Protein AF-A0A7K2LST7-F1 (afdb_monomer_lite)

Foldseek 3Di:
DDDDDDPDPDPPPDDDDDDADQLDQPPAPVVCPPVDHSNRRSVVSVVVVVVVVVVVD

Radius of gyration: 20.21 Å; chains: 1; bounding box: 27×14×67 Å

Secondary structure (DSSP, 8-state):
-PPPPPP-PPPP------------TTTSSGGGTTTS-HHHHHHHHHHHHHHHHHHT-

Sequence (57 aa):
MSAPSPPMSAPPLATVLVIAKEPVPGRVKTRLTPPYTPREAAALAEAALADTLHTVR

Structure (mmCIF, N/CA/C/O backbone):
data_AF-A0A7K2LST7-F1
#
_entry.id   AF-A0A7K2LST7-F1
#
loop_
_atom_site.group_PDB
_atom_site.id
_atom_site.type_symbol
_atom_site.label_atom_id
_atom_site.label_alt_id
_atom_site.label_comp_id
_atom_site.label_asym_id
_atom_site.label_entity_id
_atom_site.label_seq_id
_atom_site.pdbx_PDB_ins_code
_atom_site.Cartn_x
_atom_site.Cartn_y
_atom_site.Cartn_z
_atom_site.occupancy
_atom_site.B_iso_or_equiv
_atom_site.auth_seq_id
_atom_site.auth_comp_id
_atom_site.auth_asym_id
_atom_site.auth_atom_id
_atom_site.pdbx_PDB_model_num
ATOM 1 N N . MET A 1 1 ? 1.199 9.174 54.155 1.00 63.91 1 MET A N 1
ATOM 2 C CA . MET A 1 1 ? 0.187 8.358 53.451 1.00 63.91 1 MET A CA 1
ATOM 3 C C . MET A 1 1 ? 0.093 8.865 52.025 1.00 63.91 1 MET A C 1
ATOM 5 O O . MET A 1 1 ? -0.413 9.960 51.826 1.00 63.91 1 MET A O 1
ATOM 9 N N . SER A 1 2 ? 0.662 8.140 51.061 1.00 66.38 2 SER A N 1
ATOM 10 C CA . SER A 1 2 ? 0.538 8.491 49.641 1.00 66.38 2 SER A CA 1
ATOM 11 C C . SER A 1 2 ? -0.876 8.173 49.170 1.00 66.38 2 SER A C 1
ATOM 13 O O . SER A 1 2 ? -1.368 7.072 49.411 1.00 66.38 2 SER A O 1
ATOM 15 N N . ALA A 1 3 ? -1.536 9.144 48.542 1.00 69.19 3 ALA A N 1
ATOM 16 C CA . ALA A 1 3 ? -2.821 8.919 47.893 1.00 69.19 3 ALA A CA 1
ATOM 17 C C . ALA A 1 3 ? -2.656 7.905 46.741 1.00 69.19 3 ALA A C 1
ATOM 19 O O . ALA A 1 3 ? -1.609 7.910 46.084 1.00 69.19 3 ALA A O 1
ATOM 20 N N . PRO A 1 4 ? -3.651 7.038 46.487 1.00 75.88 4 PRO A N 1
ATOM 21 C CA . PRO A 1 4 ? -3.615 6.141 45.342 1.00 75.88 4 PRO A CA 1
ATOM 22 C C . PRO A 1 4 ? -3.610 6.958 44.045 1.00 75.88 4 PRO A C 1
ATOM 24 O O . PRO A 1 4 ? -4.372 7.915 43.896 1.00 75.88 4 PRO A O 1
ATOM 27 N N . SER A 1 5 ? -2.734 6.588 43.111 1.00 69.75 5 SER A N 1
ATOM 28 C CA . SER A 1 5 ? -2.728 7.144 41.757 1.00 69.75 5 SER A CA 1
ATOM 29 C C . SER A 1 5 ? -4.087 6.891 41.091 1.00 69.75 5 SER A C 1
ATOM 31 O O . SER A 1 5 ? -4.647 5.805 41.274 1.00 69.75 5 SER A O 1
ATOM 33 N N . PRO A 1 6 ? -4.641 7.856 40.332 1.00 74.12 6 PRO A N 1
ATOM 34 C CA . PRO A 1 6 ? -5.897 7.634 39.631 1.00 74.12 6 PRO A CA 1
ATOM 35 C C . PRO A 1 6 ? -5.742 6.462 38.649 1.00 74.12 6 PRO A C 1
ATOM 37 O O . PRO A 1 6 ? -4.667 6.308 38.056 1.00 74.12 6 PRO A O 1
ATOM 40 N N . PRO A 1 7 ? -6.787 5.636 38.456 1.00 72.94 7 PRO A N 1
ATOM 41 C CA . PRO A 1 7 ? -6.763 4.626 37.411 1.00 72.94 7 PRO A CA 1
ATOM 42 C C . PRO A 1 7 ? -6.536 5.337 36.075 1.00 72.94 7 PRO A C 1
ATOM 44 O O . PRO A 1 7 ? -7.205 6.329 35.775 1.00 72.94 7 PRO A O 1
ATOM 47 N N .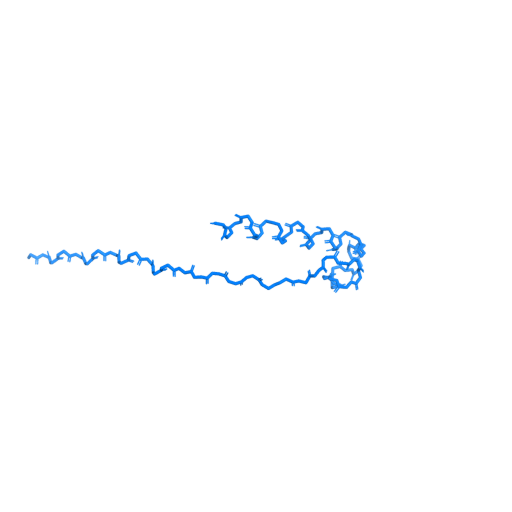 MET A 1 8 ? -5.573 4.859 35.284 1.00 68.44 8 MET A N 1
ATOM 48 C CA . MET A 1 8 ? -5.406 5.319 33.908 1.00 68.44 8 MET A CA 1
ATOM 49 C C . MET A 1 8 ? -6.744 5.128 33.190 1.00 68.44 8 MET A C 1
ATOM 51 O O . MET A 1 8 ? -7.182 3.995 32.994 1.00 68.44 8 MET A O 1
ATOM 55 N N . SER A 1 9 ? -7.416 6.232 32.852 1.00 73.50 9 SER A N 1
ATOM 56 C CA . SER A 1 9 ? -8.647 6.188 32.068 1.00 73.50 9 SER A CA 1
ATOM 57 C C . SER A 1 9 ? -8.355 5.432 30.780 1.00 73.50 9 SER A C 1
ATOM 59 O O . SER A 1 9 ? -7.406 5.773 30.070 1.00 73.50 9 SER A O 1
ATOM 61 N N . ALA A 1 10 ? -9.161 4.412 30.484 1.00 70.38 10 ALA A N 1
ATOM 62 C CA . ALA A 1 10 ? -9.123 3.753 29.189 1.00 70.38 10 ALA A CA 1
ATOM 63 C C . ALA A 1 10 ? -9.220 4.832 28.093 1.00 70.38 10 ALA A C 1
ATOM 65 O O . ALA A 1 10 ? -9.994 5.788 28.260 1.00 70.38 10 ALA A O 1
ATOM 66 N N . PRO A 1 11 ? -8.419 4.736 27.016 1.00 70.31 11 PRO A N 1
ATOM 67 C CA . PRO A 1 11 ? -8.529 5.683 25.922 1.00 70.31 11 PRO A CA 1
ATOM 68 C C . PRO A 1 11 ? -9.974 5.656 25.402 1.00 70.31 11 PRO A C 1
ATOM 70 O O . PRO A 1 11 ? -10.580 4.581 25.348 1.00 70.31 11 PRO A O 1
ATOM 73 N N . PRO A 1 12 ? -10.557 6.817 25.058 1.00 73.81 12 PRO A N 1
ATOM 74 C CA . PRO A 1 12 ? -11.886 6.848 24.468 1.00 73.81 12 PRO A CA 1
ATOM 75 C C . PRO A 1 12 ? -11.905 5.968 23.215 1.00 73.81 12 PRO A C 1
ATOM 77 O O . PRO A 1 12 ? -10.889 5.850 22.525 1.00 73.81 12 PRO A O 1
ATOM 80 N N . LEU A 1 13 ? -13.057 5.359 22.921 1.00 81.44 13 LEU A N 1
ATOM 81 C CA . LEU A 1 13 ? -13.254 4.600 21.686 1.00 81.44 13 LEU A CA 1
ATOM 82 C C . LEU A 1 13 ? -12.875 5.495 20.496 1.00 81.44 13 LEU A C 1
ATOM 84 O O . LEU A 1 13 ? -13.546 6.488 20.212 1.00 81.44 13 LEU A O 1
ATOM 88 N N . ALA A 1 14 ? -11.755 5.178 19.849 1.00 86.12 14 ALA A N 1
ATOM 89 C CA . ALA A 1 14 ? -11.199 5.975 18.768 1.00 86.12 14 ALA A CA 1
ATOM 90 C C . ALA A 1 14 ? -11.756 5.485 17.429 1.00 86.12 14 ALA A C 1
ATOM 92 O O . ALA A 1 14 ? -11.727 4.294 17.132 1.00 86.12 14 ALA A O 1
ATOM 93 N N . THR A 1 15 ? -12.254 6.408 16.605 1.00 92.81 15 THR A N 1
ATOM 94 C CA . THR A 1 15 ? -12.633 6.108 15.218 1.00 92.81 15 THR A CA 1
ATOM 95 C C . THR A 1 15 ? -11.445 6.387 14.304 1.00 92.81 15 THR A C 1
ATOM 97 O O . THR A 1 15 ? -10.902 7.491 14.324 1.00 92.81 15 THR A O 1
ATOM 100 N N . VAL A 1 16 ? -11.054 5.405 13.490 1.00 94.06 16 VAL A N 1
ATOM 101 C CA . VAL A 1 16 ? -9.948 5.528 12.528 1.00 94.06 16 VAL A CA 1
ATOM 102 C C . VAL A 1 16 ? -10.507 5.667 11.112 1.00 94.06 16 VAL A C 1
ATOM 104 O O . VAL A 1 16 ? -11.281 4.827 10.661 1.00 94.06 16 VAL A O 1
ATOM 107 N N . LEU A 1 17 ? -10.096 6.717 10.393 1.00 96.44 17 LEU A N 1
ATOM 108 C CA . LEU A 1 17 ? -10.396 6.910 8.971 1.00 96.44 17 LEU A CA 1
ATOM 109 C C . LEU A 1 17 ? -9.143 6.634 8.132 1.00 96.44 17 LEU A C 1
ATOM 111 O O . LEU A 1 17 ? -8.138 7.329 8.270 1.00 96.44 17 LEU A O 1
ATOM 115 N N . VAL A 1 18 ? -9.222 5.661 7.222 1.00 96.88 18 VAL A N 1
ATOM 116 C CA . VAL A 1 18 ? -8.155 5.354 6.258 1.00 96.88 18 VAL A CA 1
ATOM 117 C C . VAL A 1 18 ? -8.529 5.924 4.892 1.00 96.88 18 VAL A C 1
ATOM 119 O O . VAL A 1 18 ? -9.511 5.505 4.283 1.00 96.88 18 VAL A O 1
ATOM 122 N N . ILE A 1 19 ? -7.735 6.873 4.392 1.00 97.25 19 ILE A N 1
ATOM 123 C CA . ILE A 1 19 ? -7.887 7.431 3.042 1.00 97.25 19 ILE A CA 1
ATOM 124 C C . ILE A 1 19 ? -6.879 6.750 2.120 1.00 97.25 19 ILE A C 1
ATOM 126 O O . ILE A 1 19 ? -5.671 6.817 2.349 1.00 97.25 19 ILE A O 1
ATOM 130 N N . ALA A 1 20 ? -7.373 6.127 1.053 1.00 97.06 20 ALA A N 1
ATOM 131 C CA . ALA A 1 20 ? -6.553 5.408 0.087 1.00 97.06 20 ALA A CA 1
ATOM 132 C C . ALA A 1 20 ? -6.918 5.777 -1.356 1.00 97.06 20 ALA A C 1
ATOM 134 O O . ALA A 1 20 ? -8.021 6.236 -1.647 1.00 97.06 20 ALA A O 1
ATOM 135 N N . LYS A 1 21 ? -5.969 5.561 -2.270 1.00 97.31 21 LYS A N 1
ATOM 136 C CA . LYS A 1 21 ? -6.161 5.678 -3.720 1.00 97.31 21 LYS A CA 1
ATOM 137 C C . LYS A 1 21 ? -6.140 4.282 -4.333 1.00 97.31 21 LYS A C 1
ATOM 139 O O . LYS A 1 21 ? -5.330 3.460 -3.916 1.00 97.31 21 LYS A O 1
ATOM 144 N N . GLU A 1 22 ? -6.973 4.055 -5.346 1.00 98.25 22 GLU A N 1
ATOM 145 C CA . GLU A 1 22 ? -6.996 2.804 -6.111 1.00 98.25 22 GLU A CA 1
ATOM 146 C C . GLU A 1 22 ? -5.581 2.412 -6.615 1.00 98.25 22 GLU A C 1
ATOM 148 O O . GLU A 1 22 ? -4.906 3.262 -7.221 1.00 98.25 22 GLU A O 1
ATOM 153 N N . PRO A 1 23 ? -5.122 1.159 -6.393 1.00 98.38 23 PRO A N 1
ATOM 154 C CA . PRO A 1 23 ? -3.802 0.673 -6.811 1.00 98.38 23 PRO A CA 1
ATOM 155 C C . PRO A 1 23 ? -3.644 0.454 -8.329 1.00 98.38 23 PRO A C 1
ATOM 157 O O . PRO A 1 23 ? -3.381 -0.645 -8.805 1.00 98.38 23 PRO A O 1
ATOM 160 N N . VAL A 1 24 ? -3.782 1.509 -9.130 1.00 98.56 24 VAL A N 1
ATOM 161 C CA . VAL A 1 24 ? -3.635 1.425 -10.592 1.00 98.56 24 VAL A CA 1
ATOM 162 C C . VAL A 1 24 ? -2.190 1.718 -11.037 1.00 98.56 24 VAL A C 1
ATOM 164 O O . VAL A 1 24 ? -1.675 2.804 -10.727 1.00 98.56 24 VAL A O 1
ATOM 167 N N . PRO A 1 25 ? -1.538 0.833 -11.823 1.00 98.56 25 PRO A N 1
ATOM 168 C CA . PRO A 1 25 ? -0.197 1.070 -12.356 1.00 98.56 25 PRO A CA 1
ATOM 169 C C . PRO A 1 25 ? -0.047 2.450 -13.004 1.00 98.56 25 PRO A C 1
ATOM 171 O O . PRO A 1 25 ? -0.886 2.885 -13.791 1.00 98.56 25 PRO A O 1
ATOM 174 N N . GLY A 1 26 ? 1.014 3.170 -12.636 1.00 97.81 26 GLY A N 1
ATOM 175 C CA . GLY A 1 26 ? 1.298 4.516 -13.150 1.00 97.81 26 GLY A CA 1
ATOM 176 C C . GLY A 1 26 ? 0.457 5.643 -12.533 1.00 97.81 26 GLY A C 1
ATOM 177 O O . GLY A 1 26 ? 0.713 6.809 -12.819 1.00 97.81 26 GLY A O 1
ATOM 178 N N . ARG A 1 27 ? -0.513 5.342 -11.655 1.00 98.06 27 ARG A N 1
ATOM 179 C CA . ARG A 1 27 ? -1.344 6.355 -10.967 1.00 98.06 27 ARG A CA 1
ATOM 180 C C . ARG A 1 27 ? -1.065 6.452 -9.469 1.00 98.06 27 ARG A C 1
ATOM 182 O O . ARG A 1 27 ? -1.363 7.485 -8.863 1.00 98.06 27 ARG A O 1
ATOM 189 N N . VAL A 1 28 ? -0.525 5.403 -8.861 1.00 98.31 28 VAL A N 1
ATOM 190 C CA . VAL A 1 28 ? -0.209 5.302 -7.430 1.00 98.31 28 VAL A CA 1
ATOM 191 C C . VAL A 1 28 ? 1.299 5.146 -7.234 1.00 98.31 28 VAL A C 1
ATOM 193 O O . VAL A 1 28 ? 1.976 4.567 -8.077 1.00 98.31 28 VAL A O 1
ATOM 196 N N . LYS A 1 29 ? 1.825 5.712 -6.136 1.00 97.06 29 LYS A N 1
ATOM 197 C CA . LYS A 1 29 ? 3.237 5.606 -5.724 1.00 97.06 29 LYS A CA 1
ATOM 198 C C . LYS A 1 29 ? 4.241 5.834 -6.873 1.00 97.06 29 LYS A C 1
ATOM 200 O O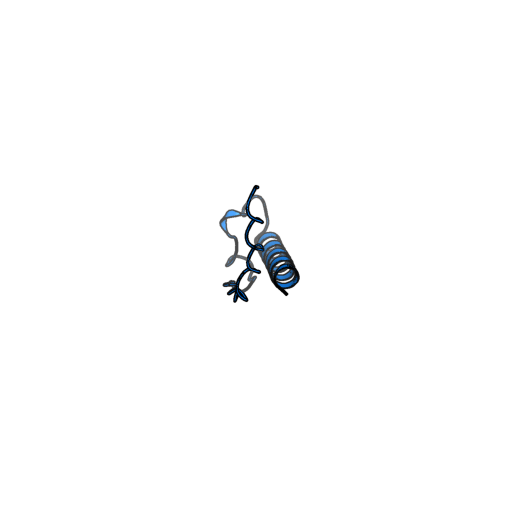 . LYS A 1 29 ? 5.285 5.201 -6.930 1.00 97.06 29 LYS A O 1
ATOM 205 N N . THR A 1 30 ? 3.966 6.796 -7.757 1.00 98.00 30 THR A N 1
ATOM 206 C CA . THR A 1 30 ? 4.759 7.050 -8.978 1.00 98.00 30 THR A CA 1
ATOM 207 C C . THR A 1 30 ? 6.208 7.457 -8.709 1.00 98.00 30 THR A C 1
ATOM 209 O O . THR A 1 30 ? 7.072 7.222 -9.543 1.00 98.00 30 THR A O 1
ATOM 212 N N . ARG A 1 31 ? 6.499 8.008 -7.522 1.00 97.94 31 ARG A N 1
ATOM 213 C CA . ARG A 1 31 ? 7.870 8.307 -7.073 1.00 97.94 31 ARG A CA 1
ATOM 214 C C . ARG A 1 31 ? 8.723 7.056 -6.808 1.00 97.94 31 ARG A C 1
ATOM 216 O O . ARG A 1 31 ? 9.918 7.201 -6.594 1.00 97.94 31 ARG A O 1
ATOM 223 N N . LEU A 1 32 ? 8.131 5.858 -6.790 1.00 98.12 32 LEU A N 1
ATOM 224 C CA . LEU A 1 32 ? 8.863 4.592 -6.674 1.00 98.12 32 LEU A CA 1
ATOM 225 C C . LEU A 1 32 ? 9.437 4.106 -8.013 1.00 98.12 32 LEU A C 1
ATOM 227 O O . LEU A 1 32 ? 10.226 3.169 -8.030 1.00 98.12 32 LEU A O 1
ATOM 231 N N . THR A 1 33 ? 9.080 4.739 -9.127 1.00 94.75 33 THR A N 1
ATOM 232 C CA . THR A 1 33 ? 9.658 4.480 -10.452 1.00 94.75 33 THR A CA 1
ATOM 233 C C . THR A 1 33 ? 10.790 5.492 -10.709 1.00 94.75 33 THR A C 1
ATOM 235 O O . THR A 1 33 ? 10.591 6.675 -10.424 1.00 94.75 33 THR A O 1
ATOM 238 N N . PRO A 1 34 ? 11.975 5.093 -11.226 1.00 95.44 34 PRO A N 1
ATOM 239 C CA . PRO A 1 34 ? 12.291 3.814 -11.875 1.00 95.44 34 PRO A CA 1
A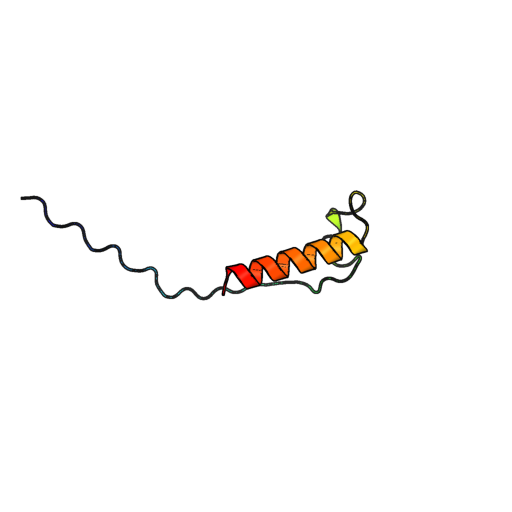TOM 240 C C . PRO A 1 34 ? 12.693 2.601 -1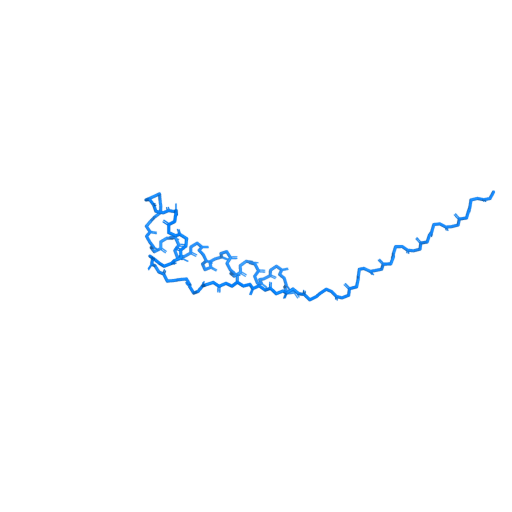1.011 1.00 95.44 34 PRO A C 1
ATOM 242 O O . PRO A 1 34 ? 12.686 1.523 -11.599 1.00 95.44 34 PRO A O 1
ATOM 245 N N . PRO A 1 35 ? 13.029 2.684 -9.700 1.00 97.38 35 PRO A N 1
ATOM 246 C CA . PRO A 1 35 ? 13.434 1.493 -8.938 1.00 97.38 35 PRO A CA 1
ATOM 247 C C . PRO A 1 35 ? 12.436 0.330 -8.985 1.00 97.38 35 PRO A C 1
ATOM 249 O O . PRO A 1 35 ? 12.846 -0.823 -8.959 1.00 97.38 35 PRO A O 1
ATOM 252 N N . TYR A 1 36 ? 11.145 0.647 -9.085 1.00 98.38 36 TYR A N 1
ATOM 253 C CA . TYR A 1 36 ? 10.057 -0.295 -9.313 1.00 98.38 36 TYR A CA 1
ATOM 254 C C . TYR A 1 36 ? 9.340 0.026 -10.627 1.00 98.38 36 TYR A C 1
ATOM 256 O O . TYR A 1 36 ? 9.082 1.194 -10.958 1.00 98.38 36 TYR A O 1
ATOM 264 N N . THR A 1 37 ? 8.934 -1.014 -11.351 1.00 98.69 37 THR A N 1
ATOM 265 C CA . THR A 1 37 ? 7.995 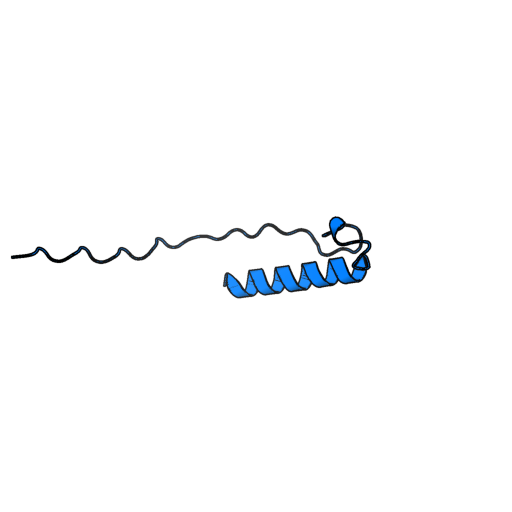-0.890 -12.468 1.00 98.69 37 THR A CA 1
ATOM 266 C C . THR A 1 37 ? 6.658 -0.311 -11.981 1.00 98.69 37 THR A C 1
ATOM 268 O O . THR A 1 37 ? 6.284 -0.481 -10.816 1.00 98.69 37 THR A O 1
ATOM 271 N N . PRO A 1 38 ? 5.859 0.326 -12.859 1.00 98.56 38 PRO A N 1
ATOM 272 C CA . PRO A 1 38 ? 4.534 0.821 -12.481 1.00 98.56 38 PRO A CA 1
ATOM 273 C C . PRO A 1 38 ? 3.618 -0.253 -11.875 1.00 98.56 38 PRO A C 1
ATOM 275 O O . PRO A 1 38 ? 2.769 0.065 -11.045 1.00 98.56 38 PRO A O 1
ATOM 278 N N . ARG A 1 39 ? 3.784 -1.519 -12.288 1.00 98.69 39 ARG A N 1
ATOM 279 C CA . ARG A 1 39 ? 3.025 -2.661 -11.764 1.00 98.69 39 ARG A CA 1
ATOM 280 C C . ARG A 1 39 ? 3.497 -3.063 -10.367 1.00 98.69 39 ARG A C 1
ATOM 282 O O . ARG A 1 39 ? 2.655 -3.269 -9.505 1.00 98.69 39 ARG A O 1
ATOM 289 N N . GLU A 1 40 ? 4.805 -3.117 -10.127 1.00 98.69 40 GLU A N 1
ATOM 290 C CA . GLU A 1 40 ? 5.355 -3.387 -8.789 1.00 98.69 40 GLU A CA 1
ATOM 291 C C . GLU A 1 40 ? 4.978 -2.287 -7.792 1.00 98.69 40 GLU A C 1
ATOM 293 O O . GLU A 1 40 ? 4.577 -2.585 -6.671 1.00 98.69 40 GLU A O 1
ATOM 298 N N . ALA A 1 41 ? 5.015 -1.015 -8.206 1.00 98.69 41 ALA A N 1
ATOM 299 C CA . ALA A 1 41 ? 4.587 0.097 -7.358 1.00 98.69 41 ALA A CA 1
ATOM 300 C C . ALA A 1 41 ? 3.092 0.015 -6.988 1.00 98.69 41 ALA A C 1
ATOM 302 O O . ALA A 1 41 ? 2.714 0.342 -5.860 1.00 98.69 41 ALA A O 1
ATOM 303 N N . ALA A 1 42 ? 2.241 -0.430 -7.919 1.00 98.69 42 ALA A N 1
ATOM 304 C CA . ALA A 1 42 ? 0.826 -0.680 -7.655 1.00 98.69 42 ALA A CA 1
ATOM 305 C C . ALA A 1 42 ? 0.616 -1.875 -6.711 1.00 98.69 42 ALA A C 1
ATOM 307 O O . ALA A 1 42 ? -0.108 -1.735 -5.730 1.00 98.69 42 ALA A O 1
ATOM 308 N N . ALA A 1 43 ? 1.306 -2.995 -6.944 1.00 98.69 43 ALA A N 1
ATOM 309 C CA . ALA A 1 43 ? 1.238 -4.176 -6.082 1.00 98.69 43 ALA A CA 1
ATOM 310 C C . ALA A 1 43 ? 1.695 -3.868 -4.645 1.00 98.69 43 ALA A C 1
ATOM 312 O O . ALA A 1 43 ? 1.054 -4.276 -3.680 1.00 98.69 43 ALA A O 1
ATOM 313 N N . LEU A 1 44 ? 2.757 -3.072 -4.485 1.00 98.38 44 LEU A N 1
ATOM 314 C CA . LEU A 1 44 ? 3.207 -2.618 -3.170 1.00 98.38 44 LEU A CA 1
ATOM 315 C C . LEU A 1 44 ? 2.155 -1.741 -2.476 1.00 98.38 44 LEU A C 1
ATOM 317 O O . LEU A 1 44 ? 1.964 -1.843 -1.266 1.00 98.38 44 LEU A O 1
ATOM 321 N N . ALA A 1 45 ? 1.474 -0.867 -3.221 1.00 98.50 45 ALA A N 1
ATOM 322 C CA . ALA A 1 45 ? 0.416 -0.033 -2.660 1.00 98.50 45 ALA A CA 1
ATOM 323 C C . ALA A 1 45 ? -0.810 -0.849 -2.226 1.00 98.50 45 ALA A C 1
ATOM 325 O O . ALA A 1 45 ? -1.417 -0.517 -1.210 1.00 98.50 45 ALA A O 1
ATOM 326 N N . GLU A 1 46 ? -1.153 -1.901 -2.971 1.00 98.75 46 GLU A N 1
ATOM 327 C CA . GLU A 1 46 ? -2.208 -2.851 -2.614 1.00 98.75 46 GLU A CA 1
ATOM 328 C C . GLU A 1 46 ? -1.869 -3.605 -1.324 1.00 98.75 46 GLU A C 1
ATOM 330 O O . GLU A 1 46 ? -2.663 -3.577 -0.384 1.00 98.75 46 GLU A O 1
ATOM 335 N N . ALA A 1 47 ? -0.665 -4.183 -1.234 1.00 98.69 47 ALA A N 1
ATOM 336 C CA . ALA A 1 47 ? -0.198 -4.876 -0.032 1.00 98.69 47 ALA A CA 1
ATOM 337 C C . ALA A 1 47 ? -0.192 -3.948 1.195 1.00 98.69 47 ALA A C 1
ATOM 339 O O . ALA A 1 47 ? -0.782 -4.268 2.222 1.00 98.69 47 ALA A O 1
ATOM 340 N N . ALA A 1 48 ? 0.368 -2.741 1.063 1.00 98.50 48 ALA A N 1
ATOM 341 C CA . 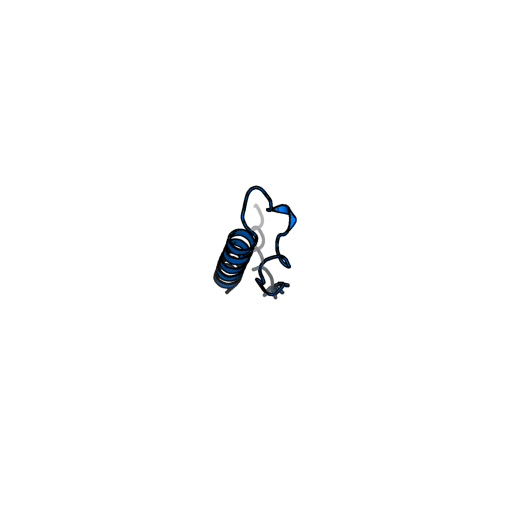ALA A 1 48 ? 0.408 -1.772 2.157 1.00 98.50 48 ALA A CA 1
ATOM 342 C C . ALA A 1 48 ? -0.993 -1.339 2.627 1.00 98.50 48 ALA A C 1
ATOM 344 O O . ALA A 1 48 ? -1.204 -1.107 3.821 1.00 98.50 48 ALA A O 1
ATOM 345 N N . LEU A 1 49 ? -1.957 -1.213 1.707 1.00 98.31 49 LEU A N 1
ATOM 346 C CA . LEU A 1 49 ? -3.342 -0.912 2.063 1.00 98.31 49 LEU A CA 1
ATOM 347 C C . LEU A 1 49 ? -3.990 -2.088 2.802 1.00 98.31 49 LEU A C 1
ATOM 349 O O . LEU A 1 49 ? -4.632 -1.867 3.827 1.00 98.31 49 LEU A O 1
ATOM 353 N N . ALA A 1 50 ? -3.805 -3.316 2.312 1.00 98.38 50 ALA A N 1
ATOM 354 C CA . ALA A 1 50 ? -4.318 -4.520 2.959 1.00 98.38 50 ALA A CA 1
ATOM 355 C C . ALA A 1 50 ? -3.774 -4.667 4.389 1.00 98.38 50 ALA A C 1
ATOM 357 O O . ALA A 1 50 ? -4.560 -4.848 5.320 1.00 98.38 50 ALA A O 1
ATOM 358 N N . ASP A 1 51 ? -2.467 -4.480 4.581 1.00 98.62 51 ASP A N 1
ATOM 359 C CA . ASP A 1 51 ? -1.819 -4.540 5.894 1.00 98.62 51 ASP A CA 1
ATOM 360 C C . ASP A 1 51 ? -2.333 -3.444 6.835 1.00 98.62 51 ASP A C 1
ATOM 362 O O . ASP A 1 51 ? -2.617 -3.697 8.009 1.00 98.62 51 ASP A O 1
ATOM 366 N N . THR A 1 52 ? -2.526 -2.227 6.314 1.00 97.50 52 THR A N 1
ATOM 367 C CA . THR A 1 52 ? -3.095 -1.114 7.089 1.00 97.50 52 THR A CA 1
ATOM 368 C C . THR A 1 52 ? -4.502 -1.460 7.566 1.00 97.50 52 THR A C 1
ATOM 370 O O . THR A 1 52 ? -4.792 -1.337 8.753 1.00 97.50 52 THR A O 1
ATOM 373 N N . LEU A 1 53 ? -5.370 -1.930 6.663 1.00 97.38 53 LEU A N 1
ATOM 374 C CA . LEU A 1 53 ? -6.748 -2.299 6.989 1.00 97.38 53 LEU A CA 1
ATOM 375 C C . LEU A 1 53 ? -6.822 -3.501 7.929 1.00 97.38 53 LEU A C 1
ATOM 377 O O . LEU A 1 53 ? -7.733 -3.565 8.745 1.00 97.38 53 LEU A O 1
ATOM 381 N N . HIS A 1 54 ? -5.892 -4.448 7.827 1.00 98.00 54 HIS A N 1
ATOM 382 C CA . HIS A 1 54 ? -5.793 -5.558 8.767 1.00 98.00 54 HIS A CA 1
ATOM 383 C C . HIS A 1 54 ? -5.416 -5.074 10.173 1.00 98.00 54 HIS A C 1
ATOM 385 O O . HIS A 1 54 ? -6.008 -5.524 11.147 1.00 98.00 54 HIS A O 1
ATOM 391 N N . THR A 1 55 ? -4.483 -4.125 10.264 1.00 97.31 55 THR A N 1
ATOM 392 C CA . THR A 1 55 ? -3.969 -3.590 11.534 1.00 97.31 55 THR A CA 1
ATOM 393 C C . THR A 1 55 ? -5.001 -2.757 12.298 1.00 97.31 55 THR A C 1
ATOM 395 O O . THR A 1 55 ? -4.983 -2.757 13.523 1.00 97.31 55 THR A O 1
ATOM 398 N N . VAL A 1 56 ? -5.882 -2.029 11.598 1.00 94.38 56 VAL A N 1
ATOM 399 C CA . VAL A 1 56 ? -6.863 -1.116 12.226 1.00 94.38 56 VAL A CA 1
ATOM 400 C C . VAL A 1 56 ? -8.248 -1.738 12.458 1.00 94.38 56 VAL A C 1
ATOM 402 O O . VAL A 1 56 ? -9.187 -1.006 12.775 1.00 94.38 56 VAL A O 1
ATOM 405 N N . ARG A 1 57 ? -8.392 -3.053 12.254 1.00 82.00 57 ARG A N 1
ATOM 406 C CA . ARG A 1 57 ? -9.587 -3.816 12.656 1.00 82.00 57 ARG A CA 1
ATOM 407 C C . ARG A 1 57 ? -9.681 -3.928 14.171 1.00 82.00 57 ARG A C 1
ATOM 409 O O . ARG A 1 57 ? -10.836 -3.936 14.648 1.00 82.00 57 ARG A O 1
#

pLDDT: mean 91.2, std 11.23, range [63.91, 98.75]